Protein AF-A0A161PIB6-F1 (afdb_monomer_lite)

Sequence (60 aa):
MDMVMEQKILRIVTNRSRERKETKIQTLSRLSGVEEERLKRMILKLEKENKLRVTNGLIQ

pLDDT: mean 92.06, std 6.05, range [58.28, 95.88]

Structure (mmCIF, N/CA/C/O backbone):
data_AF-A0A161PIB6-F1
#
_entry.id   AF-A0A161PIB6-F1
#
loop_
_atom_site.group_PDB
_atom_site.id
_atom_site.type_symbol
_atom_site.label_atom_id
_atom_site.label_alt_id
_atom_site.label_comp_id
_atom_site.label_asym_id
_atom_site.label_entity_id
_atom_site.label_seq_id
_atom_site.pdbx_PDB_ins_code
_atom_site.Cartn_x
_atom_site.Cartn_y
_atom_site.Cartn_z
_atom_site.occupancy
_atom_site.B_iso_or_equiv
_atom_site.auth_seq_id
_atom_site.auth_comp_id
_atom_site.auth_asym_id
_atom_site.auth_atom_id
_atom_site.pdbx_PDB_model_num
ATOM 1 N N . MET A 1 1 ? 5.900 2.981 -16.607 1.00 58.28 1 MET A N 1
ATOM 2 C CA . MET A 1 1 ? 5.746 1.714 -15.851 1.00 58.28 1 MET A CA 1
ATOM 3 C C . MET A 1 1 ? 5.251 1.939 -14.427 1.00 58.28 1 MET A C 1
ATOM 5 O O . MET A 1 1 ? 4.285 1.287 -14.056 1.00 58.28 1 MET A O 1
ATOM 9 N N . ASP A 1 2 ? 5.833 2.861 -13.649 1.00 69.00 2 ASP A N 1
ATOM 10 C CA . ASP A 1 2 ? 5.452 3.024 -12.231 1.00 69.00 2 ASP A CA 1
ATOM 11 C C . ASP A 1 2 ? 4.010 3.504 -12.005 1.00 69.00 2 ASP A C 1
ATOM 13 O O . ASP A 1 2 ? 3.355 3.016 -11.091 1.00 69.00 2 ASP A O 1
ATOM 17 N N . MET A 1 3 ? 3.456 4.339 -12.892 1.00 79.75 3 MET A N 1
ATOM 18 C CA . MET A 1 3 ? 2.069 4.822 -12.779 1.00 79.75 3 MET A CA 1
ATOM 19 C C . MET A 1 3 ? 1.025 3.686 -12.787 1.00 79.75 3 MET A C 1
ATOM 21 O O . MET A 1 3 ? 0.052 3.729 -12.038 1.00 79.75 3 MET A O 1
ATOM 25 N N . VAL A 1 4 ? 1.244 2.632 -13.585 1.00 87.44 4 V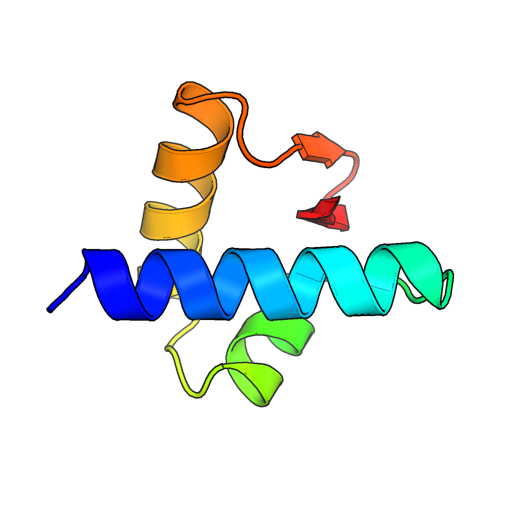AL A N 1
ATOM 26 C CA . VAL A 1 4 ? 0.349 1.458 -13.634 1.00 87.44 4 VAL A CA 1
ATOM 27 C C . VAL A 1 4 ? 0.417 0.676 -12.321 1.00 87.44 4 VAL A C 1
ATOM 29 O O . VAL A 1 4 ? -0.603 0.209 -11.813 1.00 87.44 4 VAL A O 1
ATOM 32 N N . MET A 1 5 ? 1.613 0.562 -11.738 1.00 90.31 5 MET A N 1
ATOM 33 C CA . MET A 1 5 ? 1.795 -0.124 -10.463 1.00 90.31 5 MET A CA 1
ATOM 34 C C . MET A 1 5 ? 1.194 0.680 -9.305 1.00 90.31 5 MET A C 1
ATOM 36 O O . MET A 1 5 ? 0.517 0.102 -8.463 1.00 90.31 5 MET A O 1
ATOM 40 N N . GLU A 1 6 ? 1.369 2.002 -9.280 1.00 92.44 6 GLU A N 1
ATOM 41 C CA . GLU A 1 6 ? 0.744 2.883 -8.285 1.00 92.44 6 GLU A CA 1
ATOM 42 C C . GLU A 1 6 ? -0.783 2.747 -8.299 1.00 92.44 6 GLU A C 1
ATOM 44 O O . GLU A 1 6 ? -1.388 2.534 -7.249 1.00 92.44 6 GLU A O 1
ATOM 49 N N . GLN A 1 7 ? -1.409 2.757 -9.480 1.00 92.94 7 GLN A N 1
ATOM 50 C CA . GLN A 1 7 ? -2.851 2.518 -9.599 1.00 92.94 7 GLN A CA 1
ATOM 51 C C . GLN A 1 7 ? -3.262 1.129 -9.097 1.00 92.94 7 GLN A C 1
ATOM 53 O O . GLN A 1 7 ? -4.285 0.993 -8.423 1.00 92.94 7 GLN A O 1
ATOM 58 N N . LYS A 1 8 ? -2.459 0.092 -9.374 1.00 93.62 8 LYS A N 1
ATOM 59 C CA . LYS A 1 8 ? -2.694 -1.259 -8.844 1.00 93.62 8 LYS A CA 1
ATOM 60 C C . LYS A 1 8 ? -2.649 -1.270 -7.313 1.00 93.62 8 LYS A C 1
ATOM 62 O O . LYS A 1 8 ? -3.544 -1.844 -6.695 1.00 93.62 8 LYS A O 1
ATOM 67 N N . ILE A 1 9 ? -1.652 -0.623 -6.706 1.00 94.56 9 ILE A N 1
ATOM 68 C CA . ILE A 1 9 ? -1.524 -0.504 -5.248 1.00 94.56 9 ILE A CA 1
ATOM 69 C C . ILE A 1 9 ? -2.743 0.200 -4.649 1.00 94.56 9 ILE A C 1
ATOM 71 O O . ILE A 1 9 ? -3.385 -0.356 -3.757 1.00 94.56 9 ILE A O 1
ATOM 75 N N . LEU A 1 10 ? -3.110 1.368 -5.181 1.00 94.75 10 LEU A N 1
ATOM 76 C CA . LEU A 1 10 ? -4.270 2.136 -4.721 1.00 94.75 10 LEU A CA 1
ATOM 77 C C . LEU A 1 10 ? -5.564 1.323 -4.810 1.00 94.75 10 LEU A C 1
ATOM 79 O O . LEU A 1 10 ? -6.368 1.332 -3.878 1.00 94.75 10 LEU A O 1
ATOM 83 N N . ARG A 1 11 ? -5.748 0.563 -5.898 1.00 95.44 11 ARG A N 1
ATOM 84 C CA . ARG A 1 11 ? -6.910 -0.315 -6.080 1.00 95.44 11 ARG A CA 1
ATOM 85 C C . ARG A 1 11 ? -6.965 -1.422 -5.028 1.00 95.44 11 ARG A C 1
ATOM 87 O O . ARG A 1 11 ? -8.037 -1.681 -4.488 1.00 95.44 11 ARG A O 1
ATOM 94 N N . ILE A 1 12 ? -5.834 -2.0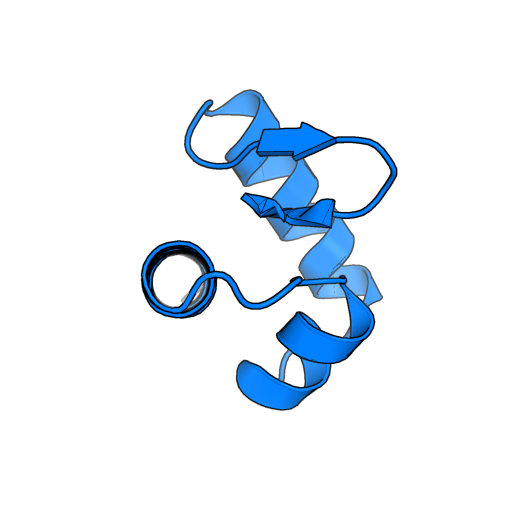64 -4.725 1.00 95.38 12 ILE A N 1
ATOM 95 C CA . ILE A 1 12 ? -5.767 -3.113 -3.697 1.00 95.38 12 ILE A CA 1
ATOM 96 C C . ILE A 1 12 ? -6.120 -2.533 -2.326 1.00 95.38 12 ILE A C 1
ATOM 98 O O . ILE A 1 12 ? -6.977 -3.092 -1.641 1.00 95.38 12 ILE A O 1
ATOM 102 N N . VAL A 1 13 ? -5.496 -1.416 -1.940 1.00 95.06 13 VAL A N 1
ATOM 103 C CA . VAL A 1 13 ? -5.749 -0.772 -0.641 1.00 95.06 13 VAL A CA 1
ATOM 104 C C . VAL A 1 13 ? -7.212 -0.344 -0.528 1.00 95.06 13 VAL A C 1
ATOM 106 O O . VAL A 1 13 ? -7.878 -0.706 0.439 1.00 95.06 13 VAL A O 1
ATOM 109 N N . THR A 1 14 ? -7.751 0.317 -1.557 1.00 94.31 14 THR A N 1
ATOM 110 C CA . THR A 1 14 ? -9.152 0.769 -1.591 1.00 94.31 14 THR A CA 1
ATOM 111 C C . THR A 1 14 ? -10.128 -0.395 -1.422 1.00 94.31 14 THR A C 1
ATOM 113 O O . THR A 1 14 ? -11.062 -0.312 -0.624 1.00 94.31 14 THR A O 1
ATOM 116 N N . ASN A 1 15 ? -9.918 -1.503 -2.141 1.00 95.56 15 ASN A N 1
ATOM 117 C CA . ASN A 1 15 ? -10.783 -2.680 -2.038 1.00 95.56 15 ASN A CA 1
ATOM 118 C C . ASN A 1 15 ? -10.740 -3.292 -0.635 1.00 95.56 15 ASN A C 1
ATOM 120 O O . ASN A 1 15 ? -11.782 -3.596 -0.060 1.00 95.56 15 ASN A O 1
ATOM 124 N N . ARG A 1 16 ? -9.549 -3.423 -0.049 1.00 94.50 16 ARG A N 1
ATOM 125 C CA . ARG A 1 16 ? -9.406 -3.974 1.304 1.00 94.50 16 ARG A CA 1
ATOM 126 C C . ARG A 1 16 ? -10.003 -3.069 2.372 1.00 94.50 16 ARG A C 1
ATOM 128 O O . ARG A 1 16 ? -10.649 -3.575 3.284 1.00 94.50 16 ARG A O 1
ATOM 135 N N . SER A 1 17 ? -9.844 -1.756 2.226 1.00 92.00 17 SER A N 1
ATOM 136 C CA . SER A 1 17 ? -10.465 -0.758 3.098 1.00 92.00 17 SER A CA 1
ATOM 137 C C . SER A 1 17 ? -11.996 -0.873 3.069 1.00 92.00 17 SER A C 1
ATOM 139 O O . SER A 1 17 ? -12.628 -0.972 4.121 1.00 92.00 17 SER A O 1
ATOM 141 N N . ARG A 1 18 ? -12.597 -1.013 1.875 1.00 93.50 18 ARG A N 1
ATOM 142 C CA . ARG A 1 18 ? -14.044 -1.280 1.712 1.00 93.50 18 ARG A CA 1
ATOM 143 C C . ARG A 1 18 ? -14.488 -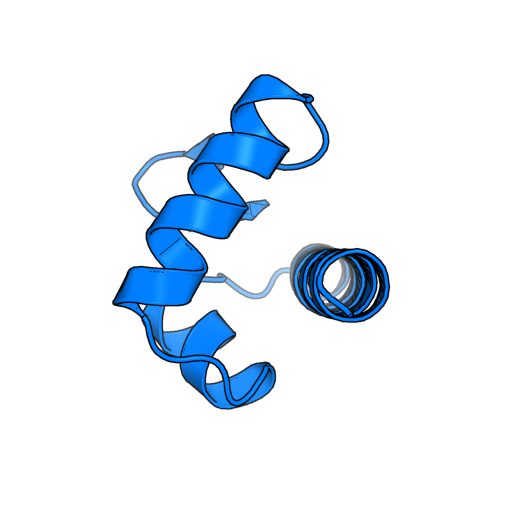2.582 2.378 1.00 93.50 18 ARG A C 1
ATOM 145 O O . ARG A 1 18 ? -15.549 -2.625 2.990 1.00 93.50 18 ARG A O 1
ATOM 152 N N . GLU A 1 19 ? -13.664 -3.623 2.298 1.00 94.44 19 GLU A N 1
ATOM 153 C CA . GLU A 1 19 ? -13.897 -4.914 2.958 1.00 94.44 19 GLU A CA 1
ATOM 154 C C . GLU A 1 19 ? -13.578 -4.902 4.466 1.00 94.44 19 GLU A C 1
ATOM 156 O O . GLU A 1 19 ? -13.668 -5.946 5.112 1.00 94.44 19 GLU A O 1
ATOM 161 N N . ARG A 1 20 ? -13.188 -3.750 5.037 1.00 90.81 20 ARG A N 1
ATOM 162 C CA . ARG A 1 20 ? -12.733 -3.596 6.432 1.00 90.81 20 ARG A CA 1
ATOM 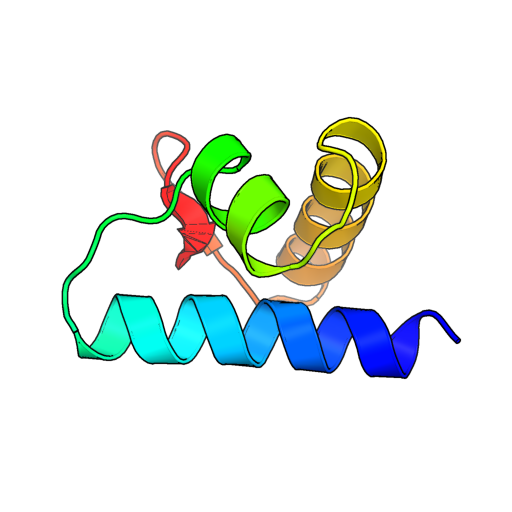163 C C . ARG A 1 20 ? -11.588 -4.544 6.802 1.00 90.81 20 ARG A C 1
ATOM 165 O O . ARG A 1 20 ? -11.455 -4.963 7.949 1.00 90.81 20 ARG A O 1
ATOM 172 N N . LYS A 1 21 ? -10.752 -4.895 5.824 1.00 92.19 21 LYS A N 1
ATOM 173 C CA . LYS A 1 21 ? -9.585 -5.752 6.022 1.00 92.19 21 LYS A CA 1
ATOM 174 C C . LYS A 1 21 ? -8.349 -4.904 6.261 1.00 92.19 21 LYS A C 1
ATOM 176 O O . LYS A 1 21 ? -7.990 -4.057 5.443 1.00 92.19 21 LYS A O 1
ATOM 181 N N . GLU A 1 22 ? -7.638 -5.213 7.337 1.00 90.81 22 GLU A N 1
ATOM 182 C CA . GLU A 1 22 ? -6.342 -4.608 7.622 1.00 90.81 22 GLU A CA 1
ATOM 183 C C . GLU A 1 22 ? -5.356 -4.833 6.471 1.00 90.81 22 GLU A C 1
ATOM 185 O O . GLU A 1 22 ? -5.290 -5.916 5.872 1.00 90.81 22 GLU A O 1
ATOM 190 N N . THR A 1 23 ? -4.574 -3.802 6.159 1.00 94.00 23 THR A N 1
ATOM 191 C CA . THR A 1 23 ? -3.567 -3.857 5.098 1.00 94.00 23 THR A CA 1
ATOM 192 C C . THR A 1 23 ? -2.230 -3.391 5.647 1.00 94.00 23 THR A C 1
ATOM 194 O O . THR A 1 23 ? -2.007 -2.202 5.848 1.00 94.00 23 THR A O 1
ATOM 197 N N . LYS A 1 24 ? -1.335 -4.350 5.891 1.00 95.31 24 LYS A N 1
ATOM 198 C CA . LYS A 1 24 ? 0.078 -4.102 6.201 1.00 95.31 24 LYS A CA 1
ATOM 199 C C . LYS A 1 24 ? 0.908 -4.177 4.924 1.00 95.31 24 LYS A C 1
ATOM 201 O O . LYS A 1 24 ? 0.471 -4.740 3.917 1.00 95.31 24 LYS A O 1
ATOM 206 N N . ILE A 1 25 ? 2.141 -3.682 4.983 1.00 94.62 25 ILE A N 1
ATOM 207 C CA . ILE A 1 25 ? 3.048 -3.687 3.829 1.00 94.62 25 ILE A CA 1
ATOM 208 C C . ILE A 1 25 ? 3.333 -5.093 3.291 1.00 94.62 25 ILE A C 1
ATOM 210 O O . ILE A 1 25 ? 3.320 -5.297 2.082 1.00 94.62 25 ILE A O 1
ATOM 214 N N . GLN A 1 26 ? 3.468 -6.079 4.181 1.00 94.75 26 GLN A N 1
ATOM 215 C CA . GLN A 1 26 ? 3.658 -7.491 3.836 1.00 94.75 26 GLN A CA 1
ATOM 216 C C . GLN A 1 26 ? 2.454 -8.053 3.065 1.00 94.75 26 GLN A C 1
ATOM 218 O O . GLN A 1 26 ? 2.596 -8.735 2.051 1.00 94.75 26 GLN A O 1
ATOM 223 N N . THR A 1 27 ? 1.237 -7.720 3.511 1.00 94.75 27 THR A N 1
ATOM 224 C CA . THR A 1 27 ? -0.005 -8.110 2.831 1.00 94.75 27 THR A CA 1
ATOM 225 C C . THR A 1 27 ? -0.074 -7.495 1.440 1.00 94.75 27 THR A C 1
ATOM 227 O O . THR A 1 27 ? -0.409 -8.173 0.471 1.00 94.75 27 THR A O 1
ATOM 230 N N . LEU A 1 28 ? 0.261 -6.211 1.332 1.00 94.62 28 LEU A N 1
ATOM 231 C CA . LEU A 1 28 ? 0.234 -5.489 0.070 1.00 94.62 28 LEU A CA 1
ATOM 232 C C . LEU A 1 28 ? 1.316 -5.986 -0.900 1.00 94.62 28 LEU A C 1
ATOM 234 O O . LEU A 1 28 ? 1.035 -6.120 -2.089 1.00 94.62 28 LEU A O 1
ATOM 238 N N . SER A 1 29 ? 2.502 -6.335 -0.402 1.00 95.88 29 SER A N 1
ATOM 239 C CA . SER A 1 29 ? 3.579 -6.994 -1.156 1.00 95.88 29 SER A CA 1
ATOM 240 C C . SER A 1 29 ? 3.090 -8.291 -1.785 1.00 95.88 29 SER A C 1
ATOM 242 O O . SER A 1 29 ? 3.083 -8.425 -3.011 1.00 95.88 29 SER A O 1
ATOM 244 N N . ARG A 1 30 ? 2.506 -9.179 -0.974 1.00 95.50 30 ARG A N 1
ATOM 245 C CA . ARG A 1 30 ? 1.947 -10.452 -1.445 1.00 95.50 30 ARG A CA 1
ATOM 246 C C . ARG A 1 30 ? 0.847 -10.282 -2.498 1.00 95.50 30 ARG A C 1
ATOM 248 O O . ARG A 1 30 ? 0.794 -11.055 -3.447 1.00 95.50 30 ARG A O 1
ATOM 255 N N . LEU A 1 31 ? -0.039 -9.297 -2.339 1.00 94.38 31 LEU A N 1
ATOM 256 C CA . LEU A 1 31 ? -1.158 -9.072 -3.267 1.00 94.38 31 LEU A CA 1
ATOM 257 C C . LEU A 1 31 ? -0.742 -8.361 -4.560 1.00 94.38 31 LEU A C 1
ATOM 259 O O . LEU A 1 31 ? -1.328 -8.583 -5.619 1.00 94.38 31 LEU A O 1
ATOM 263 N N . SER A 1 32 ? 0.242 -7.472 -4.479 1.00 92.50 32 SER A N 1
ATOM 264 C CA . SER A 1 32 ? 0.706 -6.698 -5.628 1.00 92.50 32 SER A CA 1
ATOM 265 C C . SER A 1 32 ? 1.785 -7.417 -6.437 1.00 92.50 32 SER A C 1
ATOM 267 O O . SER A 1 32 ? 1.906 -7.131 -7.632 1.00 92.50 32 SER A O 1
ATOM 269 N N . GLY A 1 33 ? 2.512 -8.357 -5.822 1.00 93.75 33 GLY A N 1
ATOM 270 C CA . GLY A 1 33 ? 3.706 -8.988 -6.388 1.00 93.75 33 GLY A CA 1
ATOM 271 C C . GLY A 1 33 ? 4.924 -8.059 -6.390 1.00 93.75 33 GLY A C 1
ATOM 272 O O . GLY A 1 33 ? 5.851 -8.271 -7.165 1.00 93.75 33 GLY A O 1
ATOM 273 N N . VAL A 1 34 ? 4.897 -6.995 -5.584 1.00 93.19 34 VAL A N 1
ATOM 274 C CA . VAL A 1 34 ? 5.969 -6.001 -5.480 1.00 93.19 34 VAL A CA 1
ATOM 275 C C . VAL A 1 34 ? 6.753 -6.251 -4.204 1.00 93.19 34 VAL A C 1
ATOM 277 O O . VAL A 1 34 ? 6.164 -6.426 -3.145 1.00 93.19 34 VAL A O 1
ATOM 280 N N . GLU A 1 35 ? 8.078 -6.216 -4.289 1.00 95.31 35 GLU A N 1
ATOM 281 C CA . GLU A 1 35 ? 8.944 -6.341 -3.118 1.00 95.31 35 GLU A CA 1
ATOM 282 C C . GLU A 1 35 ? 8.682 -5.241 -2.082 1.00 95.31 35 GLU A C 1
ATOM 284 O O . GLU A 1 35 ? 8.446 -4.079 -2.427 1.00 95.31 35 GLU A O 1
ATOM 289 N N . GLU A 1 36 ? 8.786 -5.590 -0.799 1.00 94.81 36 GLU A N 1
ATOM 290 C CA . GLU A 1 36 ? 8.449 -4.692 0.311 1.00 94.81 36 GLU A CA 1
ATOM 291 C C . GLU A 1 36 ? 9.244 -3.386 0.295 1.00 94.81 36 GLU A C 1
ATOM 293 O O . GLU A 1 36 ? 8.667 -2.324 0.508 1.00 94.81 36 GLU A O 1
ATOM 298 N N . GLU A 1 37 ? 10.542 -3.429 -0.013 1.00 94.81 37 GLU A N 1
ATOM 299 C CA . GLU A 1 37 ? 11.385 -2.228 -0.083 1.00 94.81 37 GLU A CA 1
ATOM 300 C C . GLU A 1 37 ? 10.943 -1.267 -1.189 1.00 94.81 37 GLU A C 1
ATOM 302 O O . GLU A 1 37 ? 10.889 -0.048 -0.998 1.00 94.81 37 GLU A O 1
ATOM 307 N N . ARG A 1 38 ? 10.560 -1.804 -2.351 1.00 93.44 38 ARG A N 1
ATOM 308 C CA . ARG A 1 38 ? 9.993 -0.992 -3.431 1.00 93.44 38 ARG A CA 1
ATOM 309 C C . ARG A 1 38 ? 8.638 -0.422 -3.017 1.00 93.44 38 ARG A C 1
ATOM 311 O O . ARG A 1 38 ? 8.377 0.756 -3.254 1.00 93.44 38 ARG A O 1
ATOM 318 N N . LEU A 1 39 ? 7.813 -1.224 -2.352 1.00 94.50 39 LEU A N 1
ATOM 319 C CA . LEU A 1 39 ? 6.519 -0.809 -1.821 1.00 94.50 39 LEU A CA 1
ATOM 320 C C . LEU A 1 39 ? 6.633 0.305 -0.783 1.00 94.50 39 LEU A C 1
ATOM 322 O O . LEU A 1 39 ? 5.869 1.260 -0.866 1.00 94.50 39 LEU A O 1
ATOM 326 N N . LYS A 1 40 ? 7.602 0.240 0.137 1.00 94.69 40 LYS A N 1
ATOM 327 C CA . LYS A 1 40 ? 7.862 1.297 1.130 1.00 94.69 40 LYS A CA 1
ATOM 328 C C . LYS A 1 40 ? 8.110 2.637 0.451 1.00 94.69 40 LYS A C 1
ATOM 330 O O . LYS A 1 40 ? 7.483 3.630 0.811 1.00 94.69 40 LYS A O 1
ATOM 335 N N . ARG A 1 41 ? 8.967 2.658 -0.576 1.00 94.12 41 ARG A N 1
ATOM 336 C CA . ARG A 1 41 ? 9.250 3.874 -1.356 1.00 94.12 41 ARG A CA 1
ATOM 337 C C . ARG A 1 41 ? 8.004 4.399 -2.072 1.00 94.12 41 ARG A C 1
ATOM 339 O O . ARG A 1 41 ? 7.759 5.602 -2.063 1.00 94.12 41 ARG A O 1
ATOM 346 N N . MET A 1 42 ? 7.205 3.506 -2.656 1.00 93.12 42 MET A N 1
ATOM 347 C CA . MET A 1 42 ? 5.964 3.879 -3.341 1.00 93.12 42 MET A CA 1
ATOM 348 C C . MET A 1 42 ? 4.898 4.410 -2.380 1.00 93.12 42 MET A C 1
ATOM 350 O O . MET A 1 42 ? 4.283 5.430 -2.665 1.00 93.12 42 MET A O 1
ATOM 354 N N . ILE A 1 43 ? 4.692 3.757 -1.237 1.00 94.31 43 ILE A N 1
ATOM 355 C CA . ILE A 1 43 ? 3.729 4.192 -0.219 1.00 94.31 43 ILE A CA 1
ATOM 356 C C . ILE A 1 43 ? 4.133 5.554 0.328 1.00 94.31 43 ILE A C 1
ATOM 358 O O . ILE A 1 43 ? 3.287 6.435 0.386 1.00 94.31 43 ILE A O 1
ATOM 362 N N . LEU A 1 44 ? 5.417 5.765 0.634 1.00 94.31 44 LEU A N 1
ATOM 363 C CA . LEU A 1 44 ? 5.910 7.062 1.098 1.00 94.31 44 LEU A CA 1
ATOM 364 C C . LEU A 1 44 ? 5.641 8.176 0.075 1.00 94.31 44 LEU A C 1
ATOM 366 O O . LEU A 1 44 ? 5.276 9.289 0.446 1.00 94.31 44 LEU A O 1
ATOM 370 N N . LYS A 1 45 ? 5.813 7.890 -1.220 1.00 94.62 45 LYS A N 1
ATOM 371 C CA . LYS A 1 45 ? 5.461 8.829 -2.292 1.00 94.62 45 LYS A CA 1
ATOM 372 C C . LYS A 1 45 ? 3.953 9.108 -2.314 1.00 94.62 45 LYS A C 1
ATOM 374 O O . LYS A 1 45 ? 3.555 10.266 -2.320 1.00 94.62 45 LYS A O 1
ATOM 379 N N . LEU A 1 46 ? 3.123 8.066 -2.296 1.00 94.00 46 LEU A N 1
ATOM 380 C CA . LEU A 1 46 ? 1.661 8.187 -2.352 1.00 94.00 46 LEU A CA 1
ATOM 381 C C . LEU A 1 46 ? 1.072 8.877 -1.113 1.00 94.00 46 LEU A C 1
ATOM 383 O O . LEU A 1 46 ? 0.085 9.597 -1.232 1.00 94.00 46 LEU A O 1
ATOM 387 N N . GLU A 1 47 ? 1.688 8.697 0.052 1.00 94.62 47 GLU A N 1
ATOM 388 C CA . GLU A 1 47 ? 1.336 9.392 1.290 1.00 94.62 47 GLU A CA 1
ATOM 389 C C . GLU A 1 47 ? 1.649 10.889 1.198 1.00 94.62 47 GLU A C 1
ATOM 391 O O . GLU A 1 47 ? 0.788 11.711 1.497 1.00 94.62 47 GLU A O 1
ATOM 396 N N . LYS A 1 48 ? 2.826 11.266 0.676 1.00 95.56 48 LYS A N 1
ATOM 397 C CA . LYS A 1 48 ? 3.164 12.678 0.402 1.00 95.56 48 LYS A CA 1
ATOM 398 C C . LYS A 1 48 ? 2.220 13.332 -0.611 1.00 95.56 48 LYS A C 1
ATOM 400 O O . LYS A 1 48 ? 1.986 14.533 -0.544 1.00 95.56 48 LYS A O 1
ATOM 405 N N . GLU A 1 49 ? 1.680 12.548 -1.539 1.00 95.19 49 GLU A N 1
ATOM 406 C CA . GLU A 1 49 ? 0.668 12.985 -2.507 1.00 95.19 49 GLU A CA 1
ATOM 407 C C . GLU A 1 49 ? -0.767 12.967 -1.942 1.00 95.19 49 GLU A C 1
ATOM 409 O O . GLU A 1 49 ? -1.709 13.251 -2.680 1.00 95.19 49 GLU A O 1
ATOM 414 N N . ASN A 1 50 ? -0.957 12.633 -0.658 1.00 93.50 50 ASN A N 1
ATOM 415 C CA . ASN A 1 50 ? -2.258 12.474 0.009 1.00 93.50 50 ASN A CA 1
ATOM 416 C C . ASN A 1 50 ? -3.194 11.444 -0.660 1.00 93.50 50 ASN A C 1
ATOM 418 O O . ASN A 1 50 ? -4.415 11.528 -0.531 1.00 93.50 50 ASN A O 1
ATOM 422 N N . LYS A 1 51 ? -2.640 10.465 -1.386 1.00 93.00 51 LYS A N 1
ATOM 423 C CA . LYS A 1 51 ? -3.401 9.393 -2.056 1.00 93.00 51 LYS A CA 1
ATOM 424 C C . LYS A 1 51 ? -3.593 8.149 -1.190 1.00 93.00 51 LYS A C 1
ATOM 426 O O . LYS A 1 51 ? -4.439 7.320 -1.509 1.00 93.00 51 LYS A O 1
ATOM 431 N N . LEU A 1 52 ? -2.783 8.004 -0.146 1.00 92.12 52 LEU A N 1
ATOM 432 C CA . LEU A 1 52 ? -2.848 6.943 0.858 1.00 92.12 52 LEU A CA 1
ATOM 433 C C . LEU A 1 52 ? -2.563 7.537 2.230 1.00 92.12 52 LEU A C 1
ATOM 435 O O . LEU A 1 52 ? -1.866 8.547 2.335 1.00 92.12 52 LEU A O 1
ATOM 439 N N . ARG A 1 53 ? -3.039 6.872 3.278 1.00 92.62 53 ARG A N 1
ATOM 440 C CA . ARG A 1 53 ? -2.701 7.202 4.660 1.00 92.62 53 ARG A CA 1
ATOM 441 C C . ARG A 1 53 ? -2.070 5.999 5.342 1.00 92.62 53 ARG A C 1
ATOM 443 O O . ARG A 1 53 ? -2.605 4.895 5.264 1.00 92.62 53 ARG A O 1
ATOM 450 N N . VAL A 1 54 ? -0.966 6.206 6.057 1.00 91.88 54 VAL A N 1
ATOM 451 C CA . VAL A 1 54 ? -0.414 5.187 6.952 1.00 91.88 54 VAL A CA 1
ATOM 452 C C . VAL A 1 54 ? -0.701 5.587 8.396 1.00 91.88 54 VAL A C 1
ATOM 454 O O . VAL A 1 54 ? -0.427 6.702 8.827 1.00 91.88 54 VAL A O 1
ATOM 457 N N . THR A 1 55 ? -1.318 4.707 9.178 1.00 89.88 55 THR A N 1
ATOM 458 C CA . THR A 1 55 ? -1.600 4.958 10.602 1.00 89.88 55 THR A CA 1
ATOM 459 C C . THR A 1 55 ? -1.330 3.690 11.393 1.00 89.88 55 THR A C 1
ATOM 461 O O . THR A 1 55 ? -1.866 2.633 11.076 1.00 89.88 55 THR A O 1
ATOM 464 N N . ASN A 1 56 ? -0.449 3.770 12.395 1.00 88.62 56 ASN A N 1
ATOM 465 C CA . ASN A 1 56 ? 0.005 2.617 13.187 1.00 88.62 56 ASN A CA 1
ATOM 466 C C . ASN A 1 56 ? 0.510 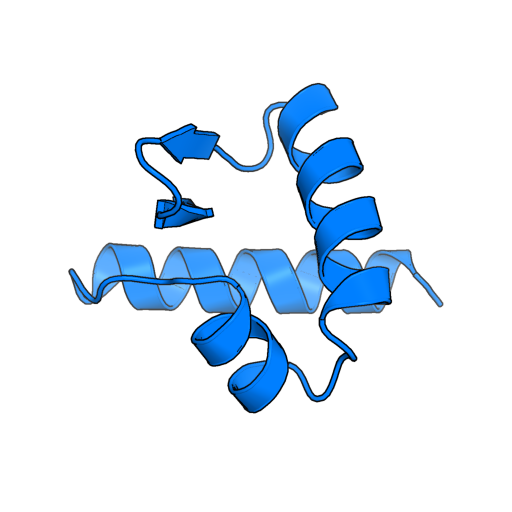1.434 12.326 1.00 88.62 56 ASN A C 1
ATOM 468 O O . ASN A 1 56 ? 0.303 0.270 12.660 1.00 88.62 56 ASN A O 1
ATOM 472 N N . GLY A 1 57 ? 1.142 1.728 11.181 1.00 86.12 57 GLY A N 1
ATOM 473 C CA . GLY A 1 57 ? 1.639 0.717 10.237 1.00 86.12 57 GLY A CA 1
ATOM 474 C C . GLY A 1 57 ? 0.569 0.064 9.348 1.00 86.12 57 GLY A C 1
ATOM 475 O O . GLY A 1 57 ? 0.892 -0.847 8.581 1.00 86.12 57 GLY A O 1
ATOM 476 N N . LEU A 1 58 ? -0.685 0.520 9.425 1.00 89.88 58 LEU A N 1
ATOM 477 C CA . LEU A 1 58 ? -1.776 0.124 8.535 1.00 89.88 58 LEU A CA 1
ATOM 47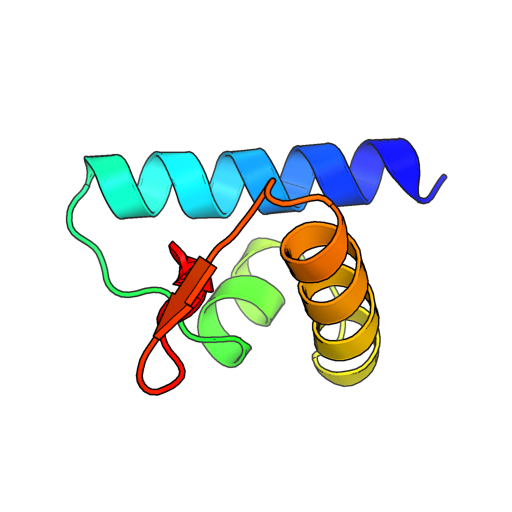8 C C . LEU A 1 58 ? -1.926 1.132 7.399 1.00 89.88 58 LEU A C 1
ATOM 480 O O . LEU A 1 58 ? -1.879 2.336 7.633 1.00 89.88 58 LEU A O 1
ATOM 484 N N . ILE A 1 59 ? -2.127 0.626 6.187 1.00 92.00 59 ILE A N 1
ATOM 485 C CA . ILE A 1 59 ? -2.274 1.405 4.957 1.00 92.00 59 ILE A CA 1
ATOM 486 C C . ILE A 1 59 ? -3.771 1.511 4.634 1.00 92.00 59 ILE A C 1
ATOM 488 O O . ILE A 1 59 ? -4.448 0.479 4.556 1.00 92.00 59 ILE A O 1
ATOM 492 N N . GLN A 1 60 ? -4.269 2.737 4.463 1.00 86.25 60 GLN A N 1
ATOM 493 C CA . GLN A 1 60 ? -5.679 3.080 4.247 1.00 86.25 60 GLN A CA 1
ATOM 494 C C . GLN A 1 60 ? -5.873 3.997 3.041 1.00 86.25 60 GLN A C 1
ATOM 496 O O . GLN A 1 60 ? -4.986 4.847 2.788 1.00 86.25 60 GLN A O 1
#

Radius of gyration: 10.24 Å; chains: 1; bounding box: 25×23×29 Å

Foldseek 3Di:
DVVVLLVVLLVVLVVCVVVVHWDALVNSCVRSVHDSVVSVVSLVVCVVVVSWDADPRTID

Secondary structure (DSSP, 8-state):
-HHHHHHHHHHHHHHHHHTT----HHHHHHHHT--HHHHHHHHHHHHHTTS--EETTEE-

Organism: NCBI:txid519424